Protein AF-A0A7X6X5J3-F1 (afdb_monomer_lite)

Secondary structure (DSSP, 8-state):
-EEEEETTEEEE--TT------TT---EEE--SSS--------SS--------

Structure (mmCIF, N/CA/C/O backbone):
data_AF-A0A7X6X5J3-F1
#
_entry.id   AF-A0A7X6X5J3-F1
#
loop_
_atom_site.group_PDB
_atom_site.id
_atom_site.type_symbol
_atom_site.label_atom_id
_atom_site.label_alt_id
_atom_site.label_comp_id
_atom_site.label_asym_id
_atom_site.label_entity_id
_atom_site.label_seq_id
_atom_site.pdbx_PDB_ins_code
_atom_site.Cartn_x
_atom_site.Cartn_y
_atom_site.Cartn_z
_atom_site.occupancy
_atom_site.B_iso_or_equiv
_atom_site.auth_seq_id
_atom_site.auth_comp_id
_atom_site.auth_asym_id
_atom_site.auth_atom_id
_atom_site.pdbx_PDB_model_num
ATOM 1 N N . GLY A 1 1 ? -9.830 0.956 5.506 1.00 94.06 1 GLY A N 1
ATOM 2 C CA . GLY A 1 1 ? -8.515 1.629 5.465 1.00 94.06 1 GLY A CA 1
ATOM 3 C C . GLY A 1 1 ? -8.410 2.418 4.182 1.00 94.06 1 GLY A C 1
ATOM 4 O O . GLY A 1 1 ? -9.391 2.490 3.457 1.00 94.06 1 GLY A O 1
ATOM 5 N N . GLU A 1 2 ? -7.247 2.975 3.884 1.00 97.56 2 GLU A N 1
ATOM 6 C CA . GLU A 1 2 ? -6.986 3.666 2.618 1.00 97.56 2 GLU A CA 1
ATOM 7 C C . GLU A 1 2 ? -5.743 3.098 1.941 1.00 97.56 2 GLU A C 1
ATOM 9 O O . GLU A 1 2 ? -4.814 2.648 2.616 1.00 97.56 2 GLU A O 1
ATOM 14 N N . TYR A 1 3 ? -5.727 3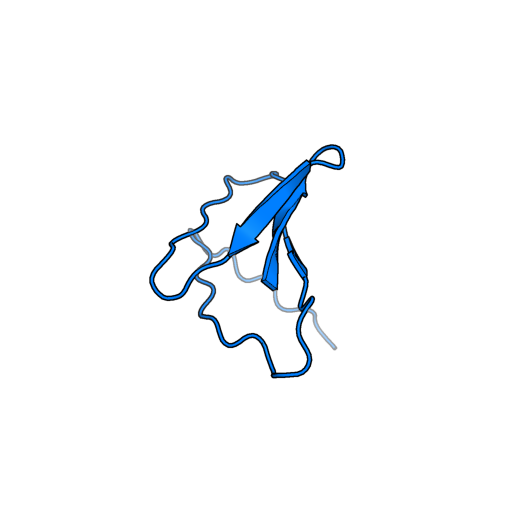.140 0.615 1.00 97.12 3 TYR A N 1
ATOM 15 C CA . TYR A 1 3 ? -4.579 2.819 -0.215 1.00 97.12 3 TYR A CA 1
ATOM 16 C C . TYR A 1 3 ? -3.970 4.104 -0.760 1.00 97.12 3 TYR A C 1
ATOM 18 O O . TYR A 1 3 ? -4.675 4.925 -1.338 1.00 97.12 3 TYR A O 1
ATOM 26 N N . TYR A 1 4 ? -2.673 4.286 -0.563 1.00 97.12 4 TYR A N 1
ATOM 27 C CA . TYR A 1 4 ? -1.910 5.398 -1.109 1.00 97.12 4 TYR A CA 1
ATOM 28 C C . TYR A 1 4 ? -1.456 5.066 -2.529 1.00 97.12 4 TYR A C 1
ATOM 30 O O . TYR A 1 4 ? -0.837 4.025 -2.741 1.00 97.12 4 TYR A O 1
ATOM 38 N N . LEU A 1 5 ? -1.752 5.962 -3.468 1.00 94.75 5 LEU A N 1
ATOM 39 C CA . LEU A 1 5 ? -1.476 5.818 -4.902 1.00 94.75 5 LEU A CA 1
ATOM 40 C C . LEU A 1 5 ? -0.230 6.607 -5.351 1.00 94.75 5 LEU A C 1
ATOM 42 O O . LEU A 1 5 ? 0.090 6.636 -6.537 1.00 94.75 5 LEU A O 1
ATOM 46 N N . GLY A 1 6 ? 0.468 7.262 -4.417 1.00 92.69 6 GLY A N 1
ATOM 47 C CA . GLY A 1 6 ? 1.533 8.215 -4.731 1.00 92.69 6 GLY A CA 1
ATOM 48 C C . GLY A 1 6 ? 1.022 9.658 -4.793 1.00 92.69 6 GLY A C 1
ATOM 49 O O . GLY A 1 6 ? -0.176 9.914 -4.784 1.00 92.69 6 GLY A O 1
ATOM 50 N N . ASN A 1 7 ? 1.943 10.627 -4.824 1.00 92.88 7 ASN A N 1
ATOM 51 C CA . ASN A 1 7 ? 1.650 12.056 -5.031 1.00 92.88 7 ASN A CA 1
ATOM 52 C C . ASN A 1 7 ? 0.582 12.681 -4.106 1.00 92.88 7 ASN A C 1
ATOM 54 O O . ASN A 1 7 ? -0.090 13.635 -4.489 1.00 92.88 7 ASN A O 1
ATOM 58 N N . GLY A 1 8 ? 0.431 12.174 -2.880 1.00 94.38 8 GLY A N 1
ATOM 59 C CA . GLY A 1 8 ? -0.585 12.656 -1.936 1.00 94.38 8 GLY A CA 1
ATOM 60 C C . GLY A 1 8 ? -1.997 12.099 -2.162 1.00 94.38 8 GLY A C 1
ATOM 61 O O . GLY A 1 8 ? -2.898 12.458 -1.409 1.00 94.38 8 GLY A O 1
ATOM 62 N N . GLU A 1 9 ? -2.199 11.222 -3.147 1.00 96.19 9 GLU A N 1
ATOM 63 C CA . GLU A 1 9 ? -3.506 10.654 -3.478 1.00 96.1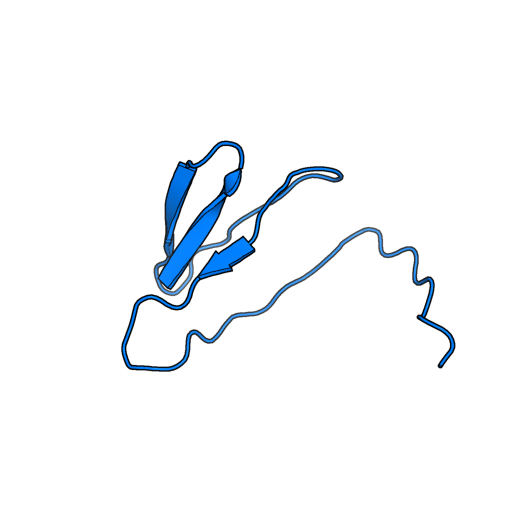9 9 GLU A CA 1
ATOM 64 C C . GLU A 1 9 ? -3.777 9.360 -2.698 1.00 96.19 9 GLU A C 1
ATOM 66 O O . GLU A 1 9 ? -2.916 8.478 -2.589 1.00 96.19 9 GLU A O 1
ATOM 71 N N . THR A 1 10 ? -4.992 9.233 -2.157 1.00 97.25 10 THR A N 1
ATOM 72 C CA . THR A 1 10 ? -5.465 8.006 -1.509 1.00 97.25 10 THR A CA 1
ATOM 73 C C . THR A 1 10 ? -6.832 7.581 -2.028 1.00 97.25 10 THR A C 1
ATOM 75 O O . THR A 1 10 ? -7.638 8.401 -2.464 1.00 97.25 10 THR A O 1
ATOM 78 N N . HIS A 1 11 ? -7.102 6.280 -1.944 1.00 96.62 11 HIS A N 1
ATOM 79 C CA . HIS A 1 11 ? -8.393 5.683 -2.262 1.00 96.62 11 HIS A CA 1
ATOM 80 C C . HIS A 1 11 ? -8.897 4.832 -1.084 1.00 96.62 11 HIS A C 1
ATOM 82 O O . HIS A 1 11 ? -8.100 4.112 -0.473 1.00 96.62 11 HIS A O 1
ATOM 88 N N . PRO A 1 12 ? -10.198 4.856 -0.745 1.00 97.12 12 PRO A N 1
ATOM 89 C CA . PRO A 1 12 ? -10.762 3.948 0.249 1.00 97.12 12 PRO A CA 1
ATOM 90 C C . PRO A 1 12 ? -10.564 2.474 -0.135 1.00 97.12 12 PRO A C 1
ATOM 92 O O . PRO A 1 12 ? -10.743 2.096 -1.292 1.00 97.12 12 PRO A O 1
ATOM 95 N N . LEU A 1 13 ? -10.203 1.640 0.842 1.00 95.88 13 LEU A N 1
ATOM 96 C CA . LEU A 1 13 ? -10.131 0.184 0.693 1.00 95.88 13 LEU A CA 1
ATOM 97 C C . LEU A 1 13 ? -11.409 -0.469 1.212 1.00 95.88 13 LEU A C 1
ATOM 99 O O . LEU A 1 13 ? -11.792 -0.246 2.365 1.00 95.88 13 LEU A O 1
ATOM 103 N N . GLU A 1 14 ? -11.979 -1.351 0.394 1.00 94.06 14 GLU A N 1
ATOM 104 C CA . GLU A 1 14 ? -13.150 -2.166 0.722 1.00 94.06 14 GLU A CA 1
ATOM 105 C C . GLU A 1 14 ? -12.807 -3.667 0.703 1.00 94.06 14 GLU A C 1
ATOM 107 O O . GLU A 1 14 ? -11.911 -4.089 -0.039 1.00 94.06 14 GLU A O 1
ATOM 112 N N . PRO A 1 15 ? -13.494 -4.505 1.506 1.00 93.88 15 PRO A N 1
ATOM 113 C CA . PRO A 1 15 ? -13.303 -5.952 1.470 1.00 93.88 15 PRO A CA 1
ATOM 114 C C . PRO A 1 15 ? -13.477 -6.529 0.059 1.00 93.88 15 PRO A C 1
ATOM 116 O O . PRO A 1 15 ? -14.468 -6.264 -0.614 1.00 93.88 15 PRO A O 1
ATOM 119 N N . GLY A 1 16 ? -12.514 -7.345 -0.375 1.00 94.56 16 GLY A N 1
ATOM 120 C CA . GLY A 1 16 ? -12.509 -7.959 -1.709 1.00 94.56 16 GLY A CA 1
ATOM 121 C C . GLY A 1 16 ? -11.854 -7.115 -2.808 1.00 94.56 16 GLY A C 1
ATOM 122 O O . GLY A 1 16 ? -11.670 -7.615 -3.915 1.00 94.56 16 GLY A O 1
ATOM 123 N N . MET A 1 17 ? -11.455 -5.873 -2.518 1.00 95.69 17 MET A N 1
ATOM 124 C CA . MET A 1 17 ? -10.721 -5.034 -3.465 1.00 95.69 17 MET A CA 1
ATOM 125 C C . MET A 1 17 ? -9.289 -5.547 -3.684 1.00 95.69 17 MET A C 1
ATOM 127 O O . MET A 1 17 ? -8.609 -5.961 -2.744 1.00 95.69 17 MET A O 1
ATOM 131 N N . VAL A 1 18 ? -8.814 -5.466 -4.930 1.00 94.50 18 VAL A N 1
ATOM 132 C CA . VAL A 1 18 ? -7.414 -5.714 -5.296 1.00 94.50 18 VAL A CA 1
ATOM 133 C C . VAL A 1 18 ? -6.774 -4.383 -5.672 1.00 94.50 18 VAL A C 1
ATOM 135 O O . VAL A 1 18 ? -7.170 -3.764 -6.656 1.00 94.50 18 VAL A O 1
ATOM 138 N N . ALA A 1 19 ? -5.780 -3.955 -4.896 1.00 93.38 19 ALA A N 1
ATOM 139 C CA . ALA A 1 19 ? -4.950 -2.802 -5.222 1.00 93.38 19 ALA A CA 1
ATOM 140 C C . ALA A 1 19 ? -3.646 -3.281 -5.875 1.00 93.38 19 ALA A C 1
ATOM 142 O O . ALA A 1 19 ? -2.977 -4.170 -5.344 1.00 93.38 19 ALA A O 1
ATOM 14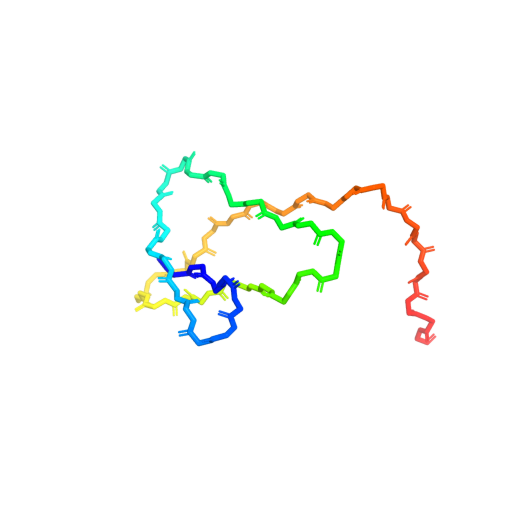3 N N . VAL A 1 20 ? -3.301 -2.715 -7.032 1.00 91.88 20 VAL A N 1
ATOM 144 C CA . VAL A 1 20 ? -2.137 -3.118 -7.834 1.00 91.88 20 VAL A CA 1
ATOM 145 C C . VAL A 1 20 ? -1.157 -1.954 -7.913 1.00 91.88 20 VAL A C 1
ATOM 147 O O . VAL A 1 20 ? -1.567 -0.828 -8.175 1.00 91.88 20 VAL A O 1
ATOM 150 N N . ALA A 1 21 ? 0.130 -2.244 -7.729 1.00 91.75 21 ALA A N 1
ATOM 151 C CA . ALA A 1 21 ? 1.223 -1.300 -7.928 1.00 91.75 21 ALA A CA 1
ATOM 152 C C . ALA A 1 21 ? 2.266 -1.915 -8.868 1.00 91.75 21 ALA A C 1
ATOM 154 O O . ALA A 1 21 ? 2.649 -3.078 -8.709 1.00 91.75 21 ALA A O 1
ATOM 155 N N . ALA A 1 22 ? 2.719 -1.146 -9.855 1.00 89.88 22 ALA A N 1
ATOM 156 C CA . ALA A 1 22 ? 3.805 -1.544 -10.732 1.00 89.88 22 ALA A CA 1
ATOM 157 C C . ALA A 1 22 ? 5.166 -1.367 -10.039 1.00 89.88 22 ALA A C 1
ATOM 159 O O . ALA A 1 22 ? 5.312 -0.703 -9.008 1.00 89.88 22 ALA A O 1
ATOM 160 N N . LYS A 1 23 ? 6.210 -1.969 -10.620 1.00 85.56 23 LYS A N 1
ATOM 161 C CA . LYS A 1 23 ? 7.581 -1.793 -10.134 1.00 85.56 23 LYS A CA 1
ATOM 162 C C . LYS A 1 23 ? 7.948 -0.305 -10.137 1.00 85.56 23 LYS A C 1
ATOM 164 O O . LYS A 1 23 ? 8.004 0.309 -11.196 1.00 85.56 23 LYS A O 1
ATOM 169 N N . GLY A 1 24 ? 8.316 0.208 -8.965 1.00 86.81 24 GLY A N 1
ATOM 170 C CA . GLY A 1 24 ? 8.743 1.596 -8.780 1.00 86.81 24 GLY A CA 1
ATOM 171 C C . GLY A 1 24 ? 7.631 2.538 -8.321 1.00 86.81 24 GLY A C 1
ATOM 172 O O . GLY A 1 24 ? 7.948 3.650 -7.904 1.00 86.81 24 GLY A O 1
ATOM 173 N N . ASP A 1 25 ? 6.371 2.098 -8.321 1.00 92.25 25 ASP A N 1
ATOM 174 C CA . ASP A 1 25 ? 5.270 2.904 -7.803 1.00 92.25 25 ASP A CA 1
ATOM 175 C C . ASP A 1 25 ? 5.403 3.079 -6.289 1.00 92.25 25 ASP A C 1
ATOM 177 O O . ASP A 1 25 ? 5.573 2.113 -5.537 1.00 92.25 25 ASP A O 1
ATOM 181 N N . ILE A 1 26 ? 5.276 4.322 -5.825 1.00 93.62 26 ILE A N 1
ATOM 182 C CA . ILE A 1 26 ? 5.168 4.620 -4.399 1.00 93.62 26 ILE A CA 1
ATOM 183 C C . ILE A 1 26 ? 3.724 4.354 -3.984 1.00 93.62 26 ILE A C 1
ATOM 185 O O . ILE A 1 26 ? 2.812 5.038 -4.434 1.00 93.62 26 ILE A O 1
ATOM 189 N N . HIS A 1 27 ? 3.528 3.387 -3.097 1.0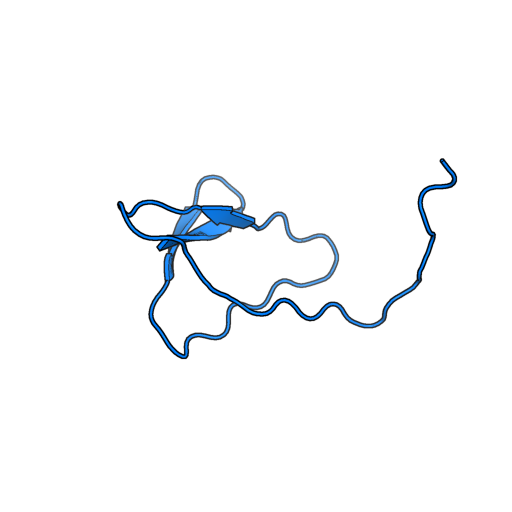0 95.31 27 HIS A N 1
ATOM 190 C CA . HIS A 1 27 ? 2.208 2.977 -2.635 1.00 95.31 27 HIS A CA 1
ATOM 191 C C . HIS A 1 27 ? 2.248 2.547 -1.166 1.00 95.31 27 HIS A C 1
ATOM 193 O O . HIS A 1 27 ? 3.318 2.411 -0.569 1.00 95.31 27 HIS A O 1
ATOM 199 N N . GLY A 1 28 ? 1.081 2.333 -0.559 1.00 94.25 28 GLY A N 1
ATOM 200 C CA . GLY A 1 28 ? 1.004 1.851 0.818 1.00 94.25 28 GLY A CA 1
ATOM 201 C C . GLY A 1 28 ? -0.419 1.687 1.329 1.00 94.25 28 GLY A C 1
ATOM 202 O O . GLY A 1 28 ? -1.365 2.204 0.745 1.00 94.25 28 GLY A O 1
ATOM 203 N N . GLY A 1 29 ? -0.574 0.968 2.437 1.00 94.62 29 GLY A N 1
ATOM 204 C CA . GLY A 1 29 ? -1.844 0.849 3.150 1.00 94.62 29 GLY A CA 1
ATOM 205 C C . GLY A 1 29 ? -1.836 1.682 4.428 1.00 94.62 29 GLY A C 1
ATOM 206 O O . GLY A 1 29 ? -0.880 1.621 5.200 1.00 94.62 29 GLY A O 1
ATOM 207 N N . ARG A 1 30 ? -2.914 2.427 4.685 1.00 95.88 30 ARG A N 1
ATOM 208 C CA . ARG A 1 30 ? -3.145 3.153 5.939 1.00 95.88 30 ARG A CA 1
ATOM 209 C C . ARG A 1 30 ? -4.374 2.597 6.654 1.00 95.88 30 ARG A C 1
ATOM 211 O O . ARG A 1 30 ? -5.484 2.606 6.118 1.00 95.88 30 ARG A O 1
ATOM 218 N N . CYS A 1 31 ? -4.193 2.140 7.891 1.00 96.62 31 CYS A N 1
ATOM 219 C CA . CYS A 1 31 ? -5.308 1.776 8.761 1.00 96.62 31 CYS A CA 1
ATOM 220 C C . CYS A 1 31 ? -5.927 3.052 9.346 1.00 96.62 31 CYS A C 1
ATOM 222 O O . CYS A 1 31 ? -5.339 3.684 10.216 1.00 96.62 31 CYS A O 1
ATOM 224 N N . THR A 1 32 ? -7.086 3.454 8.826 1.00 96.81 32 THR A N 1
ATOM 225 C CA . THR A 1 32 ? -7.827 4.653 9.259 1.00 96.81 32 THR A CA 1
ATOM 226 C C . THR A 1 32 ? -8.967 4.352 10.235 1.00 96.81 32 THR A C 1
ATOM 228 O O . THR A 1 32 ? -9.580 5.281 10.749 1.00 96.81 32 THR A O 1
ATOM 231 N N . GLY A 1 33 ? -9.269 3.071 10.469 1.00 93.38 33 GLY A N 1
ATOM 232 C CA . GLY A 1 33 ? -10.313 2.627 11.394 1.00 93.38 33 GLY A CA 1
ATOM 233 C C . GLY A 1 33 ? -9.781 2.305 12.791 1.00 93.38 33 GLY A C 1
ATOM 234 O O . GLY A 1 33 ? -8.581 2.374 13.049 1.00 93.38 33 GLY A O 1
ATOM 235 N N . ASP A 1 34 ? -10.696 1.918 13.673 1.00 97.00 34 ASP A N 1
ATOM 236 C CA . ASP A 1 34 ? -10.446 1.468 15.048 1.00 97.00 34 ASP A CA 1
ATOM 237 C C . ASP A 1 34 ? -10.186 -0.048 15.155 1.00 97.00 34 ASP A C 1
ATOM 239 O O . ASP A 1 34 ? -9.684 -0.525 16.171 1.00 97.00 34 ASP A O 1
ATOM 243 N N . GLN A 1 35 ? -10.495 -0.801 14.096 1.00 95.88 35 GLN A N 1
ATOM 244 C CA . GLN A 1 35 ? -10.193 -2.225 13.958 1.00 95.88 35 GLN A CA 1
ATOM 245 C C . GLN A 1 35 ? -8.967 -2.462 13.058 1.00 95.88 35 GLN A C 1
ATOM 247 O O . GLN A 1 35 ? -8.716 -1.670 12.142 1.00 95.88 35 GLN A O 1
ATOM 252 N N . PRO A 1 36 ? -8.221 -3.569 13.248 1.00 95.25 36 PRO A N 1
ATOM 253 C CA . PRO A 1 36 ? -7.097 -3.919 12.385 1.00 95.25 36 PRO A CA 1
ATOM 254 C C . PRO A 1 36 ? -7.492 -4.066 10.908 1.00 95.25 36 PRO A C 1
ATOM 256 O O . PRO A 1 36 ? -8.440 -4.774 10.567 1.00 95.25 36 PRO A O 1
ATOM 259 N N . LEU A 1 37 ? -6.711 -3.455 10.013 1.00 94.38 37 LEU A N 1
ATOM 260 C CA . LEU A 1 37 ? -6.813 -3.688 8.573 1.00 94.38 37 LEU A CA 1
ATOM 261 C C . LEU A 1 37 ? -6.119 -5.011 8.211 1.00 94.38 37 LEU A C 1
ATOM 263 O O . LEU A 1 37 ? -4.894 -5.101 8.263 1.00 94.38 37 LEU A O 1
ATOM 267 N N . VAL A 1 38 ? -6.896 -6.023 7.819 1.00 94.88 38 VAL A N 1
ATOM 268 C CA . VAL A 1 38 ? -6.387 -7.343 7.408 1.00 94.88 38 VAL A CA 1
ATOM 269 C C . VAL A 1 38 ? -6.334 -7.428 5.883 1.00 94.88 38 VAL A C 1
ATOM 271 O O . VAL A 1 38 ? -7.337 -7.183 5.216 1.00 94.88 38 VAL A O 1
ATOM 274 N N . PHE A 1 39 ? -5.174 -7.778 5.326 1.00 94.00 39 PHE A N 1
ATOM 275 C CA . PHE A 1 39 ? -4.972 -7.911 3.881 1.00 94.00 39 PHE A CA 1
ATOM 276 C C . PHE A 1 39 ? -3.882 -8.938 3.550 1.00 94.00 39 PHE A C 1
ATOM 278 O O . PHE A 1 39 ? -3.122 -9.363 4.420 1.00 94.00 39 PHE A O 1
ATOM 285 N N . VAL A 1 40 ? -3.805 -9.316 2.274 1.00 94.06 40 VAL A N 1
ATOM 286 C CA . VAL A 1 40 ? -2.747 -10.162 1.709 1.00 94.06 40 VAL A CA 1
ATOM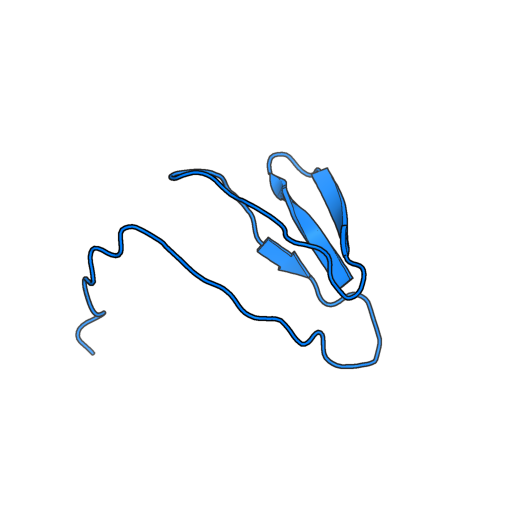 287 C C . VAL A 1 40 ? -1.981 -9.340 0.678 1.00 94.06 40 VAL A C 1
ATOM 289 O O . VAL A 1 40 ? -2.596 -8.716 -0.184 1.00 94.06 40 VAL A O 1
ATOM 292 N N . ALA A 1 41 ? -0.649 -9.344 0.757 1.00 90.94 41 ALA A N 1
ATOM 293 C CA . ALA A 1 41 ? 0.221 -8.726 -0.240 1.00 90.94 41 ALA A CA 1
ATOM 294 C C . ALA A 1 41 ? 0.974 -9.799 -1.026 1.0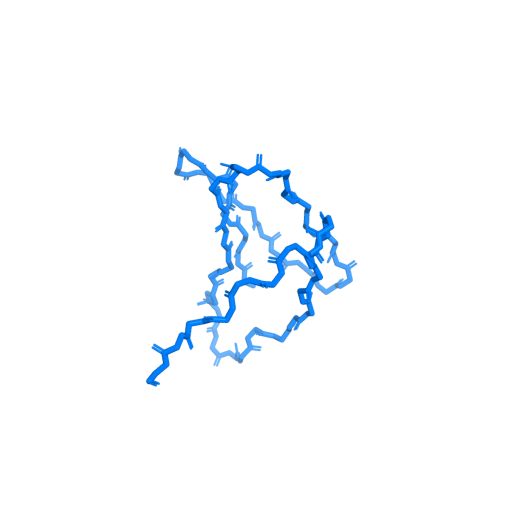0 90.94 41 ALA A C 1
ATOM 296 O O . ALA A 1 41 ? 1.526 -10.735 -0.449 1.00 90.94 41 ALA A O 1
ATOM 297 N N . ILE A 1 42 ? 1.013 -9.636 -2.346 1.00 89.31 42 ILE A N 1
ATOM 298 C CA . ILE A 1 42 ? 1.765 -10.490 -3.265 1.00 89.31 42 ILE A CA 1
ATOM 299 C C . ILE A 1 42 ? 2.685 -9.574 -4.072 1.00 89.31 42 ILE A C 1
ATOM 301 O O . ILE A 1 42 ? 2.224 -8.586 -4.635 1.00 89.31 42 ILE A O 1
ATOM 305 N N . SER A 1 43 ? 3.975 -9.899 -4.132 1.00 85.88 43 SER A N 1
ATOM 306 C CA . SER A 1 43 ? 4.967 -9.196 -4.954 1.00 85.88 43 SER A CA 1
ATOM 307 C C . SER A 1 43 ? 5.505 -10.152 -6.021 1.00 85.88 43 SER A C 1
ATOM 309 O O . SER A 1 43 ? 5.710 -11.332 -5.730 1.00 85.88 43 SER A O 1
ATOM 311 N N . ALA A 1 44 ? 5.689 -9.681 -7.261 1.00 82.69 44 ALA A N 1
ATOM 312 C CA . ALA A 1 44 ? 6.187 -10.497 -8.372 1.00 82.69 44 ALA A CA 1
ATOM 313 C C . ALA A 1 44 ? 6.809 -9.654 -9.517 1.00 82.69 44 ALA A C 1
ATOM 315 O O . ALA A 1 44 ? 6.327 -8.553 -9.783 1.00 82.69 44 ALA A O 1
ATOM 316 N N . PRO A 1 45 ? 7.818 -10.182 -10.250 1.00 74.56 45 PRO A N 1
ATOM 317 C CA . PRO A 1 45 ? 8.634 -11.333 -9.861 1.00 74.56 45 PRO A CA 1
ATOM 318 C C . PRO A 1 45 ? 9.436 -10.979 -8.604 1.00 74.56 45 PRO A C 1
ATOM 320 O O . PRO A 1 45 ? 9.815 -9.828 -8.423 1.00 74.56 45 PRO A O 1
ATOM 323 N N . MET A 1 46 ? 9.678 -11.947 -7.724 1.00 61.72 46 MET A N 1
ATOM 324 C CA . MET A 1 46 ? 10.452 -11.726 -6.498 1.00 61.72 46 MET A CA 1
ATOM 325 C C . MET A 1 46 ? 11.946 -11.988 -6.744 1.00 61.72 46 MET A C 1
ATOM 327 O O . MET A 1 46 ? 12.355 -13.148 -6.689 1.00 61.72 46 MET A O 1
ATOM 331 N N . PRO A 1 47 ? 12.805 -10.975 -6.967 1.00 61.78 47 PRO A N 1
ATOM 332 C CA . PRO A 1 47 ? 14.200 -11.094 -6.577 1.00 61.78 47 PRO A CA 1
ATOM 333 C C . PRO A 1 47 ? 14.261 -10.957 -5.049 1.00 61.78 47 PRO A C 1
ATOM 335 O O . PRO A 1 47 ? 14.035 -9.883 -4.498 1.00 61.78 47 PRO A O 1
ATOM 338 N N . VAL A 1 48 ? 14.509 -12.063 -4.347 1.00 57.66 48 VAL A N 1
ATOM 339 C CA . VAL A 1 48 ? 14.769 -12.047 -2.900 1.00 57.66 48 VAL A CA 1
ATOM 340 C C . VAL A 1 48 ? 16.231 -11.663 -2.679 1.00 57.66 48 VAL A C 1
ATOM 342 O O . VAL A 1 48 ? 17.120 -12.490 -2.856 1.00 57.66 48 VAL A O 1
ATOM 345 N N . GLU A 1 49 ? 16.486 -10.426 -2.259 1.00 63.91 49 GLU A N 1
ATOM 346 C CA . GLU A 1 49 ? 17.675 -10.105 -1.467 1.00 63.91 49 GLU A CA 1
ATOM 347 C C . GLU A 1 49 ? 17.217 -9.950 -0.017 1.00 63.91 49 GLU A C 1
ATOM 349 O O . GLU A 1 49 ? 16.544 -8.991 0.357 1.00 63.91 49 GLU A O 1
ATOM 354 N N . MET A 1 50 ? 17.505 -10.970 0.791 1.00 60.53 50 MET A N 1
ATOM 355 C CA . MET A 1 50 ? 17.221 -10.952 2.223 1.00 60.53 50 MET A CA 1
ATOM 356 C C . MET A 1 50 ? 18.135 -9.917 2.886 1.00 60.53 50 MET A C 1
ATOM 358 O O . MET A 1 50 ? 19.346 -9.939 2.656 1.00 60.53 50 MET A O 1
ATOM 362 N N . ILE A 1 51 ? 17.584 -9.055 3.747 1.00 54.97 51 ILE A N 1
ATOM 363 C CA . ILE A 1 51 ? 18.400 -8.248 4.663 1.00 54.97 51 ILE A CA 1
ATOM 364 C C . ILE A 1 51 ? 19.205 -9.237 5.514 1.00 54.97 51 ILE A C 1
ATOM 366 O O . ILE A 1 51 ? 18.631 -9.986 6.305 1.00 54.97 51 ILE A O 1
ATOM 370 N N . LYS A 1 52 ? 20.528 -9.278 5.322 1.00 50.41 52 LYS A N 1
ATOM 371 C CA . LYS A 1 52 ? 21.425 -9.956 6.259 1.00 50.41 52 LYS A CA 1
ATOM 372 C C . LYS A 1 52 ? 21.436 -9.130 7.541 1.00 50.41 52 LYS A C 1
ATOM 374 O O . LYS A 1 52 ? 21.977 -8.026 7.547 1.00 50.41 52 LYS A O 1
ATOM 379 N N . VAL A 1 53 ? 20.774 -9.652 8.567 1.00 52.75 53 VAL A N 1
ATOM 380 C CA . VAL A 1 53 ? 20.999 -9.273 9.968 1.00 52.75 53 VAL A CA 1
ATOM 381 C C . VAL A 1 53 ? 22.339 -9.804 10.448 1.00 52.75 53 VAL A C 1
ATOM 383 O O . VAL A 1 53 ? 22.723 -10.911 10.003 1.00 52.75 53 VAL A O 1
#

Sequence (53 aa):
GEYYLGNGETHPLEPGMVAVAAKGDIHGGRCTGDQPLVFVAISAPMPVEMIKV

Radius of gyration: 13.15 Å; chains: 1; bounding box: 35×25×26 Å

pLDDT: mean 87.94, std 13.37, range [50.41, 97.56]

Foldseek 3Di:
DWKAQDPPDIDDDDPPDDDDDDPPTDMDDDDPDPDDDDDDDDDPPDPDDDPDD